Protein AF-A0A240U850-F1 (afdb_monomer)

Nearest PDB structures (foldseek):
  6gw6-assembly1_F  TM=9.193E-01  e=8.170E-02  Pseudomonas putida KT2440
  8gug-assembly1_B-2  TM=9.015E-01  e=1.334E-01  Vibrio parahaemolyticus RIMD 2210633
  8gug-assembly1_C-2  TM=9.196E-01  e=6.182E-01  Vibrio parahaemolyticus RIMD 2210633
  6d0i-assembly2_D  TM=7.381E-01  e=4.279E-01  Sphingobium sp. YBL2

Solvent-accessible surface area (backbone atoms only — not comparable to full-atom values): 4878 Å² total; per-residue (Å²): 113,71,64,60,51,51,36,29,70,38,60,76,31,72,66,58,34,53,50,55,36,69,37,62,31,77,93,54,81,51,36,23,47,61,65,34,45,78,37,74,71,34,34,53,52,50,50,53,51,34,50,58,56,34,46,71,74,62,58,72,81,74,72,80,84,82,79,82,79,88,75,80,87,85,79,90,74,86,132

Organism: NCBI:txid553814

Structure (mmCIF, N/CA/C/O backbone):
data_AF-A0A240U850-F1
#
_entry.id   AF-A0A240U850-F1
#
loop_
_atom_site.group_PDB
_atom_site.id
_atom_site.type_symbol
_atom_site.label_atom_id
_atom_site.label_alt_id
_atom_site.label_comp_id
_atom_site.label_asym_id
_atom_site.label_entity_id
_atom_site.label_seq_id
_atom_site.pdbx_PDB_ins_code
_atom_site.Cartn_x
_atom_site.Cartn_y
_atom_site.Cartn_z
_atom_site.occupancy
_atom_site.B_iso_or_equiv
_atom_site.auth_seq_id
_atom_site.auth_comp_id
_atom_site.auth_asym_id
_atom_site.auth_atom_id
_atom_site.pdbx_PDB_model_num
ATOM 1 N N . MET A 1 1 ? 12.931 1.440 6.209 1.00 60.53 1 MET A N 1
ATOM 2 C CA . MET A 1 1 ? 12.841 2.702 6.986 1.00 60.53 1 MET A CA 1
ATOM 3 C C . MET A 1 1 ? 11.884 3.730 6.377 1.00 60.53 1 MET A C 1
ATOM 5 O O . MET A 1 1 ? 11.048 4.218 7.120 1.00 60.53 1 MET A O 1
ATOM 9 N N . ALA A 1 2 ? 11.928 4.060 5.076 1.00 78.56 2 ALA A N 1
ATOM 10 C CA . ALA A 1 2 ? 10.927 4.973 4.484 1.00 78.56 2 ALA A CA 1
ATOM 11 C C . ALA A 1 2 ? 9.555 4.305 4.243 1.00 78.56 2 ALA A C 1
ATOM 13 O O . ALA A 1 2 ? 8.515 4.895 4.528 1.00 78.56 2 ALA A O 1
ATOM 14 N N . LEU A 1 3 ? 9.557 3.054 3.769 1.00 83.12 3 LEU A N 1
ATOM 15 C CA . LEU A 1 3 ? 8.343 2.279 3.494 1.00 83.12 3 LEU A CA 1
ATOM 16 C C . LEU A 1 3 ? 7.526 1.999 4.763 1.00 83.12 3 LEU A C 1
ATOM 18 O O . LEU A 1 3 ? 6.320 2.214 4.782 1.00 83.12 3 LEU A O 1
ATOM 22 N N . ASP A 1 4 ? 8.204 1.582 5.830 1.00 86.62 4 ASP A N 1
ATOM 23 C CA . ASP A 1 4 ? 7.625 1.312 7.148 1.00 86.62 4 ASP A CA 1
ATOM 24 C C . ASP A 1 4 ? 6.836 2.505 7.695 1.00 86.62 4 ASP A C 1
ATOM 26 O O . ASP A 1 4 ? 5.742 2.348 8.228 1.00 86.62 4 ASP A O 1
ATOM 30 N N . HIS A 1 5 ? 7.377 3.714 7.520 1.00 85.12 5 HIS A N 1
ATOM 31 C CA . HIS A 1 5 ? 6.755 4.944 7.996 1.00 85.12 5 HIS A CA 1
ATOM 32 C C . HIS A 1 5 ? 5.527 5.317 7.154 1.00 85.12 5 HIS A C 1
ATOM 34 O O . HIS A 1 5 ? 4.493 5.683 7.707 1.00 85.12 5 HIS A O 1
ATOM 40 N N . ALA A 1 6 ? 5.606 5.173 5.827 1.00 85.88 6 ALA A N 1
ATOM 41 C CA . ALA A 1 6 ? 4.462 5.385 4.941 1.00 85.88 6 ALA A CA 1
ATOM 42 C C . ALA A 1 6 ? 3.336 4.376 5.222 1.00 85.88 6 ALA A C 1
ATOM 44 O O . ALA A 1 6 ? 2.162 4.739 5.276 1.00 85.88 6 ALA A O 1
ATOM 45 N N . ALA A 1 7 ? 3.696 3.116 5.471 1.00 88.38 7 ALA A N 1
ATOM 46 C CA . ALA A 1 7 ? 2.747 2.088 5.864 1.00 88.38 7 ALA A CA 1
ATOM 47 C C . ALA A 1 7 ? 2.139 2.393 7.237 1.00 88.38 7 ALA A C 1
ATOM 49 O O . ALA A 1 7 ? 0.930 2.271 7.416 1.00 88.38 7 ALA A O 1
ATOM 50 N N . PHE A 1 8 ? 2.938 2.857 8.198 1.00 88.44 8 PHE A N 1
ATOM 51 C CA . PHE A 1 8 ? 2.425 3.267 9.500 1.00 88.44 8 PHE A CA 1
ATOM 52 C C . PHE A 1 8 ? 1.445 4.439 9.391 1.00 88.44 8 PHE A C 1
ATOM 54 O O . PHE A 1 8 ? 0.406 4.407 10.040 1.00 88.44 8 PHE A O 1
ATOM 61 N N . ALA A 1 9 ? 1.714 5.424 8.533 1.00 87.31 9 ALA A N 1
ATOM 62 C CA . ALA A 1 9 ? 0.781 6.520 8.283 1.00 87.31 9 ALA A CA 1
ATOM 63 C C . ALA A 1 9 ? -0.571 6.030 7.724 1.00 87.31 9 ALA A C 1
ATOM 65 O O . ALA A 1 9 ? -1.608 6.593 8.059 1.00 87.31 9 ALA A O 1
ATOM 66 N N . ALA A 1 10 ? -0.575 4.957 6.924 1.00 87.00 10 ALA A N 1
ATOM 67 C CA . ALA A 1 10 ? -1.799 4.363 6.387 1.00 87.00 10 ALA A CA 1
ATOM 68 C C . ALA A 1 10 ? -2.538 3.463 7.399 1.00 87.00 10 ALA A C 1
ATOM 70 O O . ALA A 1 10 ? -3.760 3.521 7.508 1.00 87.00 10 ALA A O 1
ATOM 71 N N . PHE A 1 11 ? -1.818 2.619 8.145 1.00 86.50 11 PHE A N 1
ATOM 72 C CA . PHE A 1 11 ? -2.416 1.590 9.008 1.00 86.50 11 PHE A CA 1
ATOM 73 C C . PHE A 1 11 ? -2.546 1.988 10.483 1.00 86.50 11 PHE A C 1
ATOM 75 O O . PHE A 1 11 ? -3.285 1.333 11.220 1.00 86.50 11 PHE A O 1
ATOM 82 N N . GLN A 1 12 ? -1.793 2.999 10.930 1.00 86.56 12 GLN A N 1
ATOM 83 C CA . GLN A 1 12 ? -1.682 3.467 12.321 1.00 86.56 12 GLN A CA 1
ATOM 84 C C . GLN A 1 12 ? -1.365 2.351 13.340 1.00 86.56 12 GLN A C 1
ATOM 86 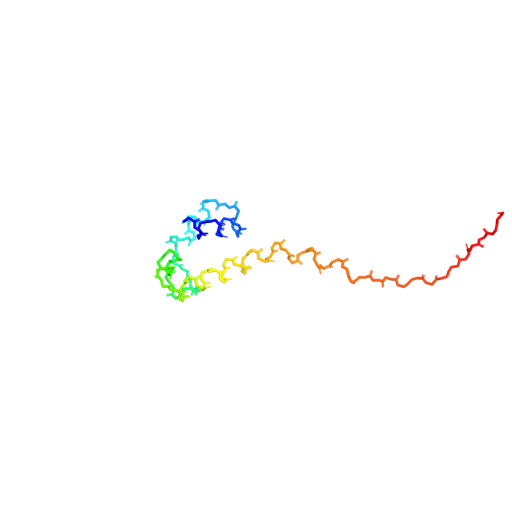O O . GLN A 1 12 ? -1.642 2.471 14.531 1.00 86.56 12 GLN A O 1
ATOM 91 N N . SER A 1 13 ? -0.785 1.236 12.884 1.00 89.25 13 SER A N 1
ATOM 92 C CA . SER A 1 13 ? -0.446 0.079 13.716 1.00 89.25 13 SER A CA 1
ATOM 93 C C . SER A 1 13 ? 0.762 -0.658 13.154 1.00 89.25 13 SER A C 1
ATOM 95 O O . SER A 1 13 ? 0.741 -1.161 12.032 1.00 89.25 13 SER A O 1
ATOM 97 N N . TRP A 1 14 ? 1.808 -0.780 13.970 1.00 88.06 14 TRP A N 1
ATOM 98 C CA . TRP A 1 14 ? 3.041 -1.479 13.602 1.00 88.06 14 TRP A CA 1
ATOM 99 C C . TRP A 1 14 ? 2.869 -2.985 13.397 1.00 88.06 14 TRP A C 1
ATOM 101 O O . TRP A 1 14 ? 3.673 -3.597 12.695 1.00 88.06 14 TRP A O 1
ATOM 111 N N . GLU A 1 15 ? 1.859 -3.595 14.014 1.00 92.38 15 GLU A N 1
ATOM 112 C CA . GLU A 1 15 ? 1.538 -5.010 13.805 1.00 92.38 15 GLU A CA 1
ATOM 113 C C . GLU A 1 15 ? 0.916 -5.215 12.424 1.00 92.38 15 GLU A C 1
ATOM 115 O O . GLU A 1 15 ? 1.366 -6.074 11.669 1.00 92.38 15 GLU A O 1
ATOM 120 N N . LYS A 1 16 ? -0.034 -4.348 12.044 1.00 89.00 16 LYS A N 1
ATOM 121 C CA . LYS A 1 16 ? -0.643 -4.365 10.707 1.00 89.00 16 LYS A CA 1
ATOM 122 C C . LYS A 1 16 ? 0.363 -4.050 9.608 1.00 89.00 16 LYS A C 1
ATOM 124 O O . LYS A 1 16 ? 0.339 -4.706 8.577 1.00 89.00 16 LYS A O 1
ATOM 129 N N . VAL A 1 17 ? 1.270 -3.097 9.837 1.00 90.62 17 VAL A N 1
ATOM 130 C CA . VAL A 1 17 ? 2.359 -2.792 8.895 1.00 90.62 17 VAL A CA 1
ATOM 131 C C . VAL A 1 17 ? 3.218 -4.027 8.648 1.00 90.62 17 VAL A C 1
ATOM 133 O O . VAL A 1 17 ? 3.445 -4.389 7.500 1.00 90.62 17 VAL A O 1
ATOM 136 N N 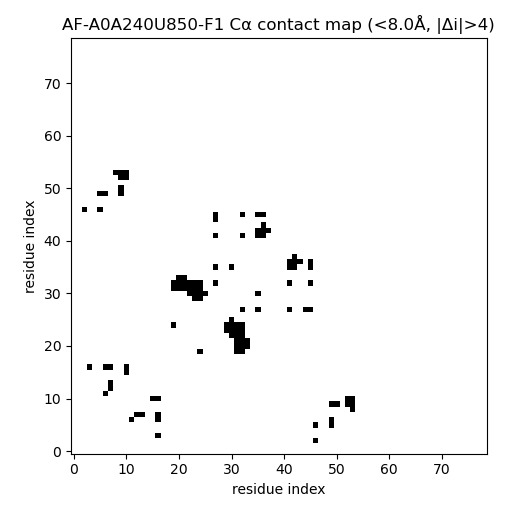. ARG A 1 18 ? 3.663 -4.705 9.712 1.00 90.19 18 ARG A N 1
ATOM 137 C CA . ARG A 1 18 ? 4.512 -5.897 9.587 1.00 90.19 18 ARG A CA 1
ATOM 138 C C . ARG A 1 18 ? 3.807 -7.048 8.879 1.00 90.19 18 ARG A C 1
ATOM 140 O O . ARG A 1 18 ? 4.417 -7.669 8.013 1.00 90.19 18 ARG A O 1
ATOM 147 N N . ALA A 1 19 ? 2.542 -7.297 9.218 1.00 92.00 19 ALA A N 1
ATOM 148 C CA . ALA A 1 19 ? 1.730 -8.297 8.533 1.00 92.00 19 ALA A CA 1
ATOM 149 C C . ALA A 1 19 ? 1.595 -7.952 7.044 1.00 92.00 19 ALA A C 1
ATOM 151 O O . ALA A 1 19 ? 2.011 -8.727 6.193 1.00 92.00 19 ALA A O 1
ATOM 152 N N . TRP A 1 20 ? 1.154 -6.734 6.731 1.00 91.12 20 TRP A N 1
ATOM 153 C CA . TRP A 1 20 ? 0.930 -6.301 5.356 1.00 91.12 20 TRP A CA 1
ATOM 154 C C . TRP A 1 20 ? 2.196 -6.332 4.493 1.00 91.12 20 TRP A C 1
ATOM 156 O O . TRP A 1 20 ? 2.134 -6.767 3.350 1.00 91.12 20 TRP A O 1
ATOM 166 N N . LEU A 1 21 ? 3.349 -5.909 5.025 1.00 90.25 21 LEU A N 1
ATOM 167 C CA . LEU A 1 21 ? 4.624 -5.940 4.295 1.00 90.25 21 LEU A CA 1
ATOM 168 C C . LEU A 1 21 ? 5.106 -7.364 3.985 1.00 90.25 21 LEU A C 1
ATOM 170 O O . LEU A 1 21 ? 5.786 -7.566 2.976 1.00 90.25 21 LEU A O 1
ATOM 174 N N . SER A 1 22 ? 4.753 -8.321 4.847 1.00 90.94 22 SER A N 1
ATOM 175 C CA . SER A 1 22 ? 5.189 -9.718 4.761 1.00 90.94 22 SER A CA 1
ATOM 176 C C . SER A 1 22 ? 4.194 -10.611 4.018 1.00 90.94 22 SER A C 1
ATOM 178 O O . SER A 1 22 ? 4.570 -11.691 3.567 1.00 90.94 22 SER A O 1
ATOM 180 N N . GLU A 1 23 ? 2.937 -10.187 3.887 1.00 91.94 23 GLU A N 1
ATOM 181 C CA . GLU A 1 23 ? 1.888 -10.955 3.224 1.00 91.94 23 GLU A CA 1
ATOM 182 C C . GLU A 1 23 ? 1.810 -10.669 1.714 1.00 91.94 23 GLU A C 1
ATOM 184 O O . GLU A 1 23 ? 2.016 -9.534 1.272 1.00 91.94 23 GLU A O 1
ATOM 189 N N . PRO A 1 24 ? 1.493 -11.690 0.897 1.00 90.56 24 PRO A N 1
ATOM 190 C CA . PRO A 1 24 ? 1.320 -11.522 -0.538 1.00 90.56 24 PRO A CA 1
ATOM 191 C C . PRO A 1 24 ? 0.109 -10.633 -0.832 1.00 90.56 24 PRO A C 1
ATOM 193 O O . PRO A 1 24 ? -1.003 -10.890 -0.368 1.00 90.56 24 PRO A O 1
ATOM 196 N N . ASN A 1 25 ? 0.307 -9.594 -1.643 1.00 86.62 25 ASN A N 1
ATOM 197 C CA . ASN A 1 25 ? -0.745 -8.643 -1.980 1.00 86.62 25 ASN A CA 1
ATOM 198 C C . ASN A 1 25 ? -1.215 -8.847 -3.427 1.00 86.62 25 ASN A C 1
ATOM 200 O O . ASN A 1 25 ? -0.433 -8.763 -4.374 1.00 86.62 25 ASN A O 1
ATOM 204 N N . SER A 1 26 ? -2.516 -9.067 -3.620 1.00 87.69 26 SER A N 1
ATOM 205 C CA . SER A 1 26 ? -3.111 -9.286 -4.946 1.00 87.69 26 SER A CA 1
ATOM 206 C C . SER A 1 26 ? -2.940 -8.095 -5.898 1.00 87.69 26 SER A C 1
ATOM 208 O O . SER A 1 26 ? -2.884 -8.285 -7.108 1.00 87.69 26 SER A O 1
ATOM 210 N N . GLN A 1 27 ? -2.801 -6.873 -5.374 1.00 85.25 27 GLN A N 1
ATOM 211 C CA . GLN A 1 27 ? -2.536 -5.662 -6.163 1.00 85.25 27 GLN A CA 1
ATOM 212 C C . GLN A 1 27 ? -1.070 -5.547 -6.616 1.00 85.25 27 GLN A C 1
ATOM 214 O O . GLN A 1 27 ? -0.738 -4.706 -7.452 1.00 85.25 27 GLN A O 1
ATOM 219 N N . LEU A 1 28 ? -0.191 -6.386 -6.064 1.00 87.88 28 LEU A N 1
ATOM 220 C CA . LEU A 1 28 ? 1.227 -6.490 -6.403 1.00 87.88 28 LEU A CA 1
ATOM 221 C C . LEU A 1 28 ? 1.523 -7.804 -7.130 1.00 87.88 28 LEU A C 1
ATOM 223 O O . LEU A 1 28 ? 2.589 -8.382 -6.949 1.00 87.88 28 LEU A O 1
ATOM 227 N N . ASP A 1 29 ? 0.563 -8.299 -7.916 1.00 85.94 29 ASP A N 1
ATOM 228 C CA . ASP A 1 29 ? 0.699 -9.551 -8.667 1.00 85.94 29 ASP A CA 1
ATOM 229 C C . ASP A 1 29 ? 0.948 -10.771 -7.747 1.00 85.94 29 ASP A C 1
ATOM 231 O O . ASP A 1 29 ? 1.550 -11.766 -8.143 1.00 85.94 29 ASP A O 1
ATOM 235 N N . GLY A 1 30 ? 0.488 -10.692 -6.490 1.00 88.31 30 GLY A N 1
ATOM 236 C CA . GLY A 1 30 ? 0.703 -11.716 -5.465 1.00 88.31 30 GLY A CA 1
ATOM 237 C C . GLY A 1 30 ? 2.058 -11.627 -4.757 1.00 88.31 30 GLY A C 1
ATOM 238 O O . GLY A 1 30 ? 2.333 -12.453 -3.891 1.00 88.31 30 GLY A O 1
ATOM 239 N N . ALA A 1 31 ? 2.897 -10.640 -5.082 1.00 89.44 31 ALA A N 1
ATOM 240 C CA . ALA A 1 31 ? 4.144 -10.396 -4.370 1.00 89.44 31 ALA A CA 1
ATOM 241 C C . ALA A 1 31 ? 3.896 -9.708 -3.020 1.00 89.44 31 ALA A C 1
ATOM 243 O O . ALA A 1 31 ? 2.946 -8.937 -2.845 1.00 89.44 31 ALA A O 1
ATOM 244 N N . CYS A 1 32 ? 4.789 -9.955 -2.064 1.00 91.44 32 CYS A N 1
ATOM 245 C CA . CYS A 1 32 ? 4.800 -9.210 -0.813 1.00 91.44 32 CYS A CA 1
ATOM 246 C C . CYS A 1 32 ? 5.300 -7.778 -1.075 1.00 91.44 32 CYS A C 1
ATOM 248 O O . CYS A 1 32 ? 6.233 -7.601 -1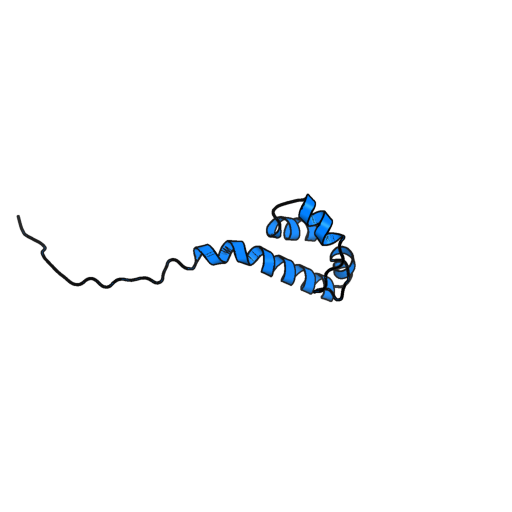.867 1.00 91.44 32 CYS A O 1
ATOM 250 N N . PRO A 1 33 ? 4.738 -6.749 -0.418 1.00 91.38 33 PRO A N 1
ATOM 251 C CA . PRO A 1 33 ? 5.170 -5.365 -0.601 1.00 91.38 33 PRO A CA 1
ATOM 252 C C . PRO A 1 33 ? 6.667 -5.155 -0.383 1.00 91.38 33 PRO A C 1
ATOM 254 O O . PRO A 1 33 ? 7.288 -4.412 -1.141 1.00 91.38 33 PRO A O 1
ATOM 257 N N . GLU A 1 34 ? 7.261 -5.843 0.597 1.00 90.38 34 GLU A N 1
ATOM 258 C CA . GLU A 1 34 ? 8.704 -5.781 0.841 1.00 90.38 34 GLU A CA 1
ATOM 259 C C . GLU A 1 34 ? 9.513 -6.216 -0.393 1.00 90.38 34 GLU A C 1
ATOM 261 O O . GLU A 1 34 ? 10.435 -5.512 -0.811 1.00 90.38 34 GLU A O 1
ATOM 266 N N . ASP A 1 35 ? 9.123 -7.316 -1.039 1.00 90.62 35 ASP A N 1
ATOM 267 C CA . ASP A 1 35 ? 9.799 -7.814 -2.238 1.00 90.62 35 ASP A CA 1
ATOM 268 C C . ASP A 1 35 ? 9.514 -6.929 -3.461 1.00 90.62 35 ASP A C 1
ATOM 270 O O . ASP A 1 35 ? 10.432 -6.562 -4.197 1.00 90.62 35 ASP A O 1
ATOM 274 N N . ALA A 1 36 ? 8.270 -6.465 -3.618 1.00 89.81 36 ALA A N 1
ATOM 275 C CA . ALA A 1 36 ? 7.880 -5.566 -4.701 1.00 89.81 36 ALA A CA 1
ATOM 276 C C . ALA A 1 36 ? 8.688 -4.255 -4.690 1.00 89.81 36 ALA A C 1
ATOM 278 O O . ALA A 1 36 ? 9.059 -3.742 -5.749 1.00 89.81 36 ALA A O 1
ATOM 279 N N . THR A 1 37 ? 9.025 -3.721 -3.510 1.00 90.38 37 THR A N 1
ATOM 280 C CA . THR A 1 37 ? 9.822 -2.486 -3.404 1.00 90.38 37 THR A CA 1
ATOM 281 C C . THR A 1 37 ? 11.276 -2.614 -3.854 1.00 90.38 37 THR A C 1
ATOM 283 O O . THR A 1 37 ? 11.932 -1.591 -4.049 1.00 90.38 37 THR A O 1
ATOM 286 N N . ARG A 1 38 ? 11.779 -3.832 -4.104 1.00 88.62 38 ARG A N 1
ATOM 287 C CA . ARG A 1 38 ? 13.111 -4.045 -4.698 1.00 88.62 38 ARG A CA 1
ATOM 288 C C . ARG A 1 38 ? 13.201 -3.531 -6.132 1.00 88.62 38 ARG A C 1
ATOM 290 O O . ARG A 1 38 ? 14.294 -3.246 -6.613 1.00 88.62 38 ARG A O 1
ATOM 297 N N . SER A 1 39 ? 12.059 -3.398 -6.806 1.00 89.81 39 SER A N 1
ATOM 298 C CA . SER A 1 39 ? 11.961 -2.805 -8.136 1.00 89.81 39 SER A CA 1
ATOM 299 C C . SER A 1 39 ? 11.364 -1.399 -8.059 1.00 89.81 39 SER A C 1
ATOM 301 O O . SER A 1 39 ? 10.369 -1.203 -7.359 1.00 89.81 39 SER A O 1
ATOM 303 N N . PRO A 1 40 ? 11.864 -0.422 -8.839 1.00 87.62 40 PRO A N 1
ATOM 304 C CA . PRO A 1 40 ? 11.318 0.937 -8.837 1.00 87.62 40 PRO A CA 1
ATOM 305 C C . PRO A 1 40 ? 9.828 0.967 -9.214 1.00 87.62 40 PRO A C 1
ATOM 307 O O . PRO A 1 40 ? 9.049 1.686 -8.596 1.00 87.62 40 PRO A O 1
ATOM 310 N N . ALA A 1 41 ? 9.401 0.120 -10.158 1.00 89.06 41 ALA A N 1
ATOM 311 C CA . ALA A 1 41 ? 7.991 -0.013 -10.530 1.00 89.06 41 ALA A CA 1
ATOM 312 C C . ALA A 1 41 ? 7.118 -0.563 -9.385 1.00 89.06 41 ALA A C 1
ATOM 314 O O . ALA A 1 41 ? 6.002 -0.089 -9.171 1.00 89.06 41 ALA A O 1
ATOM 315 N N . GLY A 1 42 ? 7.623 -1.543 -8.631 1.00 89.38 42 GLY A N 1
ATOM 316 C CA . GLY A 1 42 ? 6.902 -2.108 -7.492 1.00 89.38 42 GLY A CA 1
ATOM 317 C C . GLY A 1 42 ? 6.854 -1.142 -6.309 1.00 89.38 42 GLY A C 1
ATOM 318 O O . GLY A 1 42 ? 5.807 -1.017 -5.681 1.00 89.38 42 GLY A O 1
ATOM 319 N N . PHE A 1 43 ? 7.911 -0.357 -6.081 1.00 89.12 43 PHE A N 1
ATOM 320 C CA . PHE A 1 43 ? 7.899 0.731 -5.101 1.00 89.12 43 PHE A CA 1
ATOM 321 C C . PHE A 1 43 ? 6.808 1.771 -5.403 1.00 89.12 43 PHE A C 1
ATOM 323 O O . PHE A 1 43 ? 6.047 2.138 -4.508 1.00 89.12 43 PHE A O 1
ATOM 330 N N . THR A 1 44 ? 6.666 2.203 -6.663 1.00 90.06 44 THR A N 1
ATOM 331 C CA . THR A 1 44 ? 5.594 3.130 -7.067 1.00 90.06 44 THR A CA 1
ATOM 332 C C . THR A 1 44 ? 4.202 2.542 -6.826 1.00 90.06 44 THR A C 1
ATOM 334 O O . THR A 1 44 ? 3.340 3.234 -6.282 1.00 90.06 44 THR A O 1
ATOM 337 N N . LYS A 1 45 ? 3.979 1.264 -7.168 1.00 90.81 45 LYS A N 1
ATOM 338 C CA . LYS A 1 45 ? 2.706 0.573 -6.890 1.00 90.81 45 LYS A CA 1
ATOM 339 C C . LYS A 1 45 ? 2.412 0.523 -5.387 1.00 90.81 45 LYS A C 1
ATOM 341 O O . LYS A 1 45 ? 1.330 0.916 -4.964 1.00 90.81 45 LYS A O 1
ATOM 346 N N . VAL A 1 46 ? 3.388 0.101 -4.581 1.00 91.06 46 VAL A N 1
ATOM 347 C CA . VAL A 1 46 ? 3.285 0.028 -3.115 1.00 91.06 46 VAL A CA 1
ATOM 348 C C . VAL A 1 46 ? 2.923 1.389 -2.521 1.00 91.06 46 VAL A C 1
ATOM 350 O O . VAL A 1 46 ? 1.998 1.480 -1.716 1.00 91.06 46 VAL A O 1
ATOM 353 N N . MET A 1 47 ? 3.581 2.463 -2.963 1.00 89.19 47 MET A N 1
ATOM 354 C CA . MET A 1 47 ? 3.287 3.811 -2.479 1.00 89.19 47 MET A CA 1
ATOM 355 C C . MET A 1 47 ? 1.880 4.280 -2.878 1.00 89.19 47 MET A C 1
ATOM 357 O O . MET A 1 47 ? 1.178 4.867 -2.060 1.00 89.19 47 MET A O 1
ATOM 361 N N . SER A 1 48 ? 1.429 3.970 -4.097 1.00 89.94 48 SER A N 1
ATOM 362 C CA . SER A 1 48 ? 0.069 4.281 -4.558 1.00 89.94 48 SER A CA 1
ATOM 363 C C . SER A 1 48 ? -1.008 3.563 -3.732 1.00 89.94 48 SER A C 1
ATOM 365 O O . SER A 1 48 ? -2.021 4.172 -3.378 1.00 89.94 48 SER A O 1
ATOM 367 N N . ILE A 1 49 ? -0.764 2.304 -3.351 1.00 88.88 49 ILE A N 1
ATOM 368 C CA . ILE A 1 49 ? -1.659 1.535 -2.476 1.00 88.88 49 ILE A CA 1
ATOM 369 C C . ILE A 1 49 ? -1.724 2.183 -1.086 1.00 88.88 49 ILE A C 1
ATOM 371 O O . ILE A 1 49 ? -2.814 2.454 -0.582 1.00 88.88 49 ILE A O 1
ATOM 375 N N . LEU A 1 50 ? -0.570 2.509 -0.492 1.00 88.56 50 LEU A N 1
ATOM 376 C CA . LEU A 1 50 ? -0.494 3.175 0.814 1.00 88.56 50 LEU A CA 1
ATOM 377 C C . LEU A 1 50 ? -1.187 4.546 0.816 1.00 88.56 50 LEU A C 1
ATOM 379 O O . LEU A 1 50 ? -1.945 4.846 1.735 1.00 88.56 50 LEU A O 1
ATOM 383 N N . MET A 1 51 ? -0.985 5.357 -0.226 1.00 85.06 51 MET A N 1
ATOM 384 C CA . MET A 1 51 ? -1.643 6.661 -0.374 1.00 85.06 51 MET A CA 1
ATOM 385 C C . MET A 1 51 ? -3.161 6.534 -0.537 1.00 85.06 51 MET A C 1
ATOM 387 O O . MET A 1 51 ? -3.898 7.369 -0.014 1.00 85.06 51 MET A O 1
ATOM 391 N N . SER A 1 52 ? -3.638 5.488 -1.215 1.00 83.62 52 SER A N 1
ATOM 392 C CA . SER A 1 52 ? -5.075 5.218 -1.364 1.00 83.62 52 SER A CA 1
ATOM 393 C C . SER A 1 52 ? -5.712 4.801 -0.036 1.00 83.62 52 SER A C 1
ATOM 395 O O . SER A 1 52 ? -6.809 5.246 0.289 1.00 83.62 52 SER A O 1
ATOM 397 N N . MET A 1 53 ? -5.001 4.005 0.769 1.00 80.31 53 MET A N 1
ATOM 398 C CA . MET A 1 53 ? -5.454 3.618 2.110 1.00 80.31 53 MET A CA 1
ATOM 399 C C . MET A 1 53 ? -5.427 4.797 3.094 1.00 80.31 53 MET A C 1
ATOM 401 O O . MET A 1 53 ? -6.354 4.953 3.883 1.00 80.31 53 MET A O 1
ATOM 405 N N . GLY A 1 54 ? -4.406 5.658 3.017 1.00 67.50 54 GLY A N 1
ATOM 406 C CA . GLY A 1 54 ? -4.290 6.857 3.853 1.00 67.50 54 GLY A CA 1
ATOM 407 C C . GLY A 1 54 ? -5.231 8.006 3.458 1.00 67.50 54 GLY A C 1
ATOM 408 O O . GLY A 1 54 ? -5.656 8.767 4.323 1.00 67.50 54 GLY A O 1
ATOM 409 N N . SER A 1 55 ? -5.617 8.132 2.180 1.00 58.75 55 SER A N 1
ATOM 410 C CA . SER A 1 55 ? -6.501 9.219 1.701 1.00 58.75 55 SER A CA 1
ATOM 411 C C . SER A 1 55 ? -7.945 9.115 2.197 1.00 58.75 55 SER A C 1
ATOM 413 O O . SER A 1 55 ? -8.662 10.118 2.222 1.00 58.75 55 SER A O 1
ATOM 415 N N . HIS A 1 56 ? -8.371 7.939 2.663 1.00 52.12 56 HIS A N 1
ATOM 416 C CA . HIS A 1 56 ? -9.654 7.796 3.351 1.00 52.12 56 HIS A CA 1
ATOM 417 C C . HIS A 1 56 ? -9.709 8.548 4.694 1.00 52.12 56 HIS A C 1
ATOM 419 O O . HIS A 1 56 ? -10.800 8.766 5.206 1.00 52.12 56 HIS A O 1
ATOM 425 N N . ALA A 1 57 ? -8.572 8.986 5.254 1.00 48.19 57 ALA A N 1
ATOM 426 C CA . ALA A 1 57 ? -8.547 9.773 6.489 1.00 48.19 57 ALA A CA 1
ATOM 427 C C . ALA A 1 57 ? -8.661 11.298 6.270 1.00 48.19 57 ALA A C 1
ATOM 429 O O . ALA A 1 57 ? -8.982 12.015 7.212 1.00 48.19 57 ALA A O 1
ATOM 430 N N . SER A 1 58 ? -8.416 11.813 5.057 1.00 46.16 58 SER A N 1
ATOM 431 C CA . SER A 1 58 ? -8.456 13.264 4.770 1.00 46.16 58 SER A CA 1
ATOM 432 C C . SER A 1 58 ? -9.606 13.710 3.868 1.00 46.16 58 SER A C 1
ATOM 434 O O . SER A 1 58 ? -9.788 14.909 3.680 1.00 46.16 58 SER A O 1
ATOM 436 N N . THR A 1 59 ? -10.402 12.788 3.327 1.00 45.88 59 THR A N 1
ATOM 437 C CA . THR A 1 59 ? -11.570 13.139 2.499 1.00 45.88 59 THR A CA 1
ATOM 438 C C . THR A 1 59 ? -12.809 13.524 3.313 1.00 45.88 59 THR A C 1
ATOM 440 O O . THR A 1 59 ? -13.699 14.165 2.765 1.00 45.88 59 THR A O 1
ATOM 443 N N . ASP A 1 60 ? -12.841 13.246 4.619 1.00 48.06 60 ASP A N 1
ATOM 444 C CA . ASP A 1 60 ? -13.959 13.646 5.489 1.00 48.06 60 ASP A CA 1
ATOM 445 C C . ASP A 1 60 ? -13.943 15.150 5.839 1.00 48.06 60 ASP A C 1
ATOM 447 O O . ASP A 1 60 ? -14.982 15.748 6.085 1.00 48.06 60 ASP A O 1
ATOM 451 N N . PHE A 1 61 ? -12.786 15.822 5.771 1.00 48.78 61 PHE A N 1
ATOM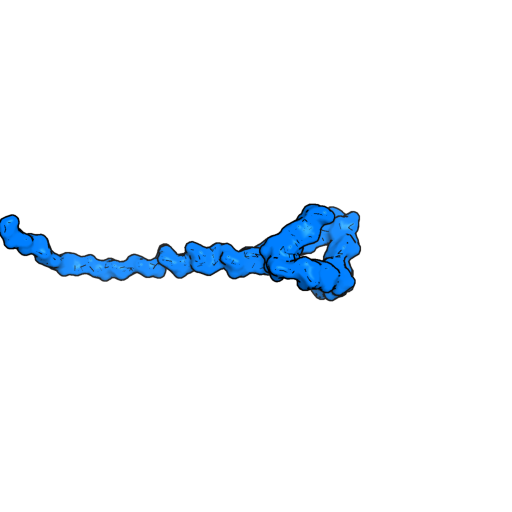 452 C CA . PHE A 1 61 ? -12.690 17.247 6.134 1.00 48.78 61 PHE A CA 1
ATOM 453 C C . PHE A 1 61 ? -13.144 18.210 5.019 1.00 48.78 61 PHE A C 1
ATOM 455 O O . PHE A 1 61 ? -13.230 19.417 5.228 1.00 48.78 61 PHE A O 1
ATOM 462 N N . MET A 1 62 ? -13.423 17.701 3.816 1.00 50.31 62 MET A N 1
ATOM 463 C CA . MET A 1 62 ? -13.741 18.515 2.634 1.00 50.31 62 MET A CA 1
ATOM 464 C C . MET A 1 62 ? -15.143 18.235 2.075 1.00 50.31 62 MET A C 1
ATOM 466 O O . MET A 1 62 ? -15.404 18.515 0.909 1.00 50.31 62 MET A O 1
ATOM 470 N N . SER A 1 63 ? -16.047 17.699 2.905 1.00 46.03 63 SER A N 1
A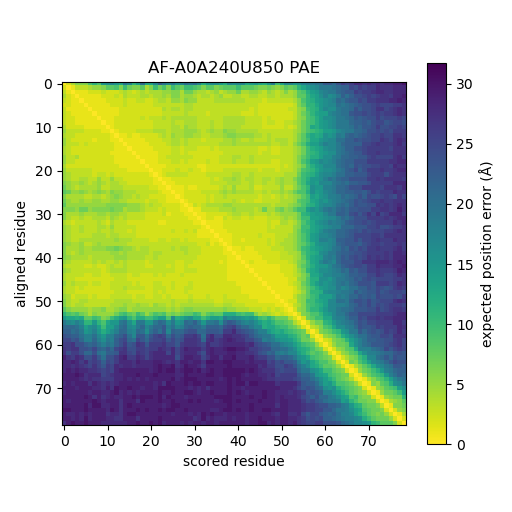TOM 471 C CA . SER A 1 63 ? -17.457 17.465 2.552 1.00 46.03 63 SER A CA 1
ATOM 472 C C . SER A 1 63 ? -18.456 18.291 3.382 1.00 46.03 63 SER A C 1
ATOM 474 O O . SER A 1 63 ? -19.655 18.036 3.301 1.00 46.03 63 SER A O 1
ATOM 476 N N . GLU A 1 64 ? -18.001 19.290 4.151 1.00 49.44 64 GLU A N 1
ATOM 477 C CA . GLU A 1 64 ? -18.872 20.167 4.966 1.00 49.44 64 GLU A CA 1
ATOM 478 C C . GLU A 1 64 ? -18.922 21.637 4.498 1.00 49.44 64 GLU A C 1
ATOM 480 O O . GLU A 1 64 ? -19.366 22.517 5.230 1.00 49.44 64 GLU A O 1
ATOM 485 N N . ILE A 1 65 ? -18.514 21.936 3.259 1.00 53.03 65 ILE A N 1
ATOM 486 C CA . ILE A 1 65 ? -18.623 23.294 2.690 1.00 53.03 65 ILE A CA 1
ATOM 487 C C . ILE A 1 65 ? -19.439 23.285 1.392 1.00 53.03 65 ILE A C 1
ATOM 489 O O . ILE A 1 65 ? -19.049 23.887 0.401 1.00 53.03 65 ILE A O 1
ATOM 493 N N . ASP A 1 66 ? -20.571 22.583 1.378 1.00 49.59 66 ASP A N 1
ATOM 494 C CA . ASP A 1 66 ? -21.584 22.763 0.330 1.00 49.59 66 ASP A CA 1
ATOM 495 C C . ASP A 1 66 ? -22.997 22.589 0.900 1.00 49.59 66 ASP A C 1
ATOM 497 O O . ASP A 1 66 ? -23.754 21.714 0.509 1.00 49.59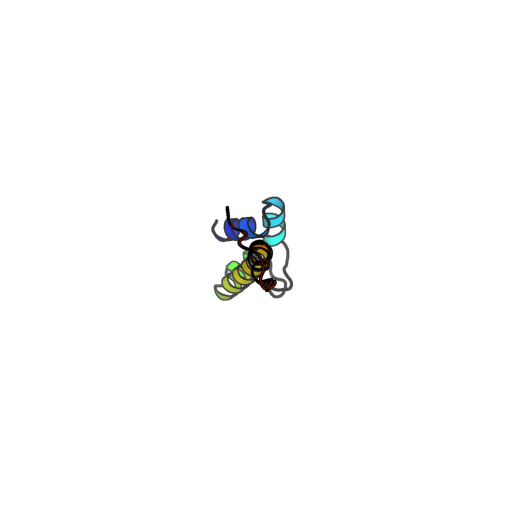 66 ASP A O 1
ATOM 501 N N . VAL A 1 67 ? -23.359 23.419 1.880 1.00 48.81 67 VAL A N 1
ATOM 502 C CA . VAL A 1 67 ? -24.763 23.769 2.142 1.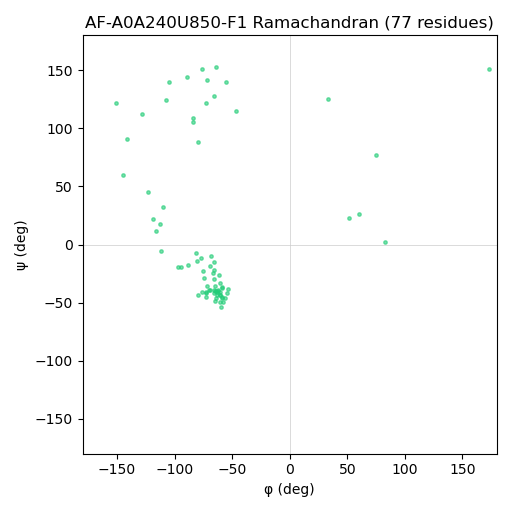00 48.81 67 VAL A CA 1
ATOM 503 C C . VAL A 1 67 ? -24.792 25.248 2.521 1.00 48.81 67 VAL A C 1
ATOM 505 O O . VAL A 1 67 ? -24.643 25.625 3.678 1.00 48.81 67 VAL A O 1
ATOM 508 N N . LEU A 1 68 ? -24.968 26.109 1.520 1.00 53.62 68 LEU A N 1
ATOM 509 C CA . LEU A 1 68 ? -25.541 27.437 1.724 1.00 53.62 68 LEU A CA 1
ATOM 510 C C . LEU A 1 68 ? -27.068 27.281 1.703 1.00 53.62 68 LEU A C 1
ATOM 512 O O . LEU A 1 68 ? -27.625 27.090 0.619 1.00 53.62 68 LEU A O 1
ATOM 516 N N . PRO A 1 69 ? -27.793 27.412 2.827 1.00 49.06 69 PRO A N 1
ATOM 517 C CA . PRO A 1 69 ? -29.188 27.778 2.758 1.00 49.06 69 PRO A CA 1
ATOM 518 C C . PRO A 1 69 ? -29.250 29.302 2.665 1.00 49.06 69 PRO A C 1
ATOM 520 O O . PRO A 1 69 ? -29.034 30.035 3.629 1.00 49.06 69 PRO A O 1
ATOM 523 N N . VAL A 1 70 ? -29.553 29.774 1.461 1.00 56.50 70 VAL A N 1
ATOM 524 C CA . VAL A 1 70 ? -30.191 31.070 1.246 1.00 56.50 70 VAL A CA 1
ATOM 525 C C . VAL A 1 70 ? -31.377 31.206 2.213 1.00 56.50 70 VAL A C 1
ATOM 527 O O . VAL A 1 70 ? -32.346 30.456 2.115 1.00 56.50 70 VAL A O 1
ATOM 530 N N . GLN A 1 71 ? -31.316 32.154 3.151 1.00 49.25 71 GLN A N 1
ATOM 531 C CA . GLN A 1 71 ? -32.517 32.695 3.784 1.00 49.25 71 GLN A CA 1
ATOM 532 C C . GLN A 1 71 ? -32.515 34.219 3.712 1.00 49.25 71 GLN A C 1
ATOM 534 O O . GLN A 1 71 ? -31.676 34.929 4.261 1.00 49.25 71 GLN A O 1
ATOM 539 N N . ASP A 1 72 ? -33.484 34.644 2.916 1.00 49.47 72 ASP A N 1
ATOM 540 C CA . ASP A 1 72 ? -34.015 35.966 2.668 1.00 49.47 72 ASP A CA 1
ATOM 541 C C . ASP A 1 72 ? -34.476 36.653 3.972 1.00 49.47 72 ASP A C 1
ATOM 543 O O . ASP A 1 72 ? -35.052 36.009 4.842 1.00 49.47 72 ASP A O 1
ATOM 547 N N . ARG A 1 73 ? -34.185 37.959 4.062 1.00 53.41 73 ARG A N 1
ATOM 548 C CA . ARG A 1 73 ? -34.948 39.064 4.693 1.00 53.41 73 ARG A CA 1
ATOM 549 C C . ARG A 1 73 ? -35.783 38.753 5.952 1.00 53.41 73 ARG A C 1
ATOM 551 O O . ARG A 1 73 ? -36.763 38.029 5.882 1.00 53.41 73 ARG A O 1
ATOM 558 N N . ASP A 1 74 ? -35.544 39.498 7.038 1.00 48.00 74 ASP A N 1
ATOM 559 C CA . ASP A 1 74 ? -36.423 40.612 7.465 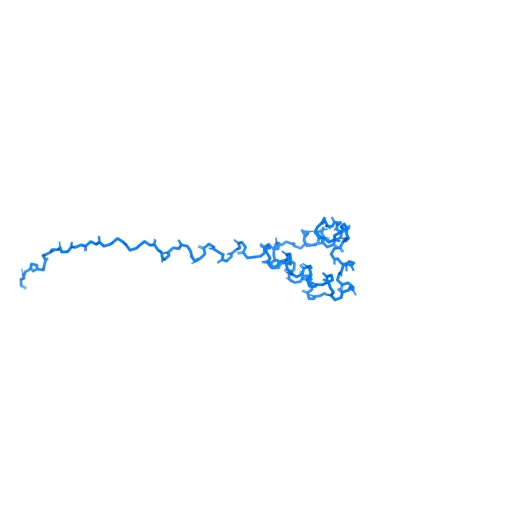1.00 48.00 74 ASP A CA 1
ATOM 560 C C . ASP A 1 74 ? -36.016 41.205 8.839 1.00 48.00 74 ASP A C 1
ATOM 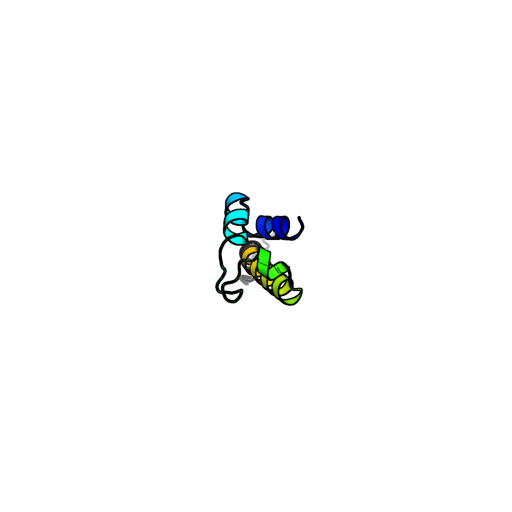562 O O . ASP A 1 74 ? -35.512 40.512 9.719 1.00 48.00 74 ASP A O 1
ATOM 566 N N . SER A 1 75 ? -36.312 42.498 9.018 1.00 50.62 75 SER A N 1
ATOM 567 C CA . SER A 1 75 ? -36.422 43.229 10.293 1.00 50.62 75 SER A CA 1
ATOM 568 C C . SER A 1 75 ? -35.149 43.617 11.064 1.00 50.62 75 SER A C 1
ATOM 570 O O . SER A 1 75 ? -34.888 43.143 12.170 1.00 50.62 75 SER A O 1
ATOM 572 N N . LEU A 1 76 ? -34.458 44.665 10.586 1.00 52.41 76 LEU A N 1
ATOM 573 C CA . LEU A 1 76 ? -33.747 45.568 11.502 1.00 52.41 76 LEU A CA 1
ATOM 574 C C . LEU A 1 76 ? -34.768 46.542 12.118 1.00 52.41 76 LEU A C 1
ATOM 576 O O . LEU A 1 76 ? -35.074 47.604 11.577 1.00 52.41 76 LEU A O 1
ATOM 580 N N . LYS A 1 77 ? -35.354 46.113 13.235 1.00 46.84 77 LYS A N 1
ATOM 581 C CA . LYS A 1 77 ? -36.248 46.906 14.078 1.00 46.84 77 LYS A CA 1
ATOM 582 C C . LYS A 1 77 ? -35.415 47.950 14.824 1.00 46.84 77 LYS A C 1
ATOM 584 O O . LYS A 1 77 ? -34.473 47.594 15.527 1.00 46.84 77 LYS A O 1
ATOM 589 N N . GLY A 1 78 ? -35.753 49.223 14.638 1.00 56.75 78 GLY A N 1
ATOM 590 C CA . GLY A 1 78 ? -35.120 50.325 15.351 1.00 56.75 78 GLY A CA 1
ATOM 591 C C . GLY A 1 78 ? -35.372 50.283 16.856 1.00 56.75 78 GLY A C 1
ATOM 592 O O . GLY A 1 78 ? -36.411 49.786 17.294 1.00 56.75 78 GLY A O 1
ATOM 593 N N . ILE A 1 79 ? -34.421 50.855 17.593 1.00 51.12 79 ILE A N 1
ATOM 594 C CA . ILE A 1 79 ? -34.597 51.702 18.780 1.00 51.12 79 ILE A CA 1
ATOM 595 C C . ILE A 1 79 ? -33.416 52.668 18.851 1.00 51.12 79 ILE A C 1
ATOM 597 O O . ILE A 1 79 ? -32.292 52.237 18.509 1.00 51.12 79 ILE A O 1
#

Secondary structure (DSSP, 8-state):
-HHHHHHHHHHS-HHHHHHHHHS--GGGTT--HHHHTTSHHHHHHHHHHHHHHHHTTTSGGGSSS--------------

Mean predicted aligned error: 12.78 Å

pLDDT: mean 75.78, std 17.87, range [45.88, 92.38]

Radius of gyration: 22.49 Å; Cα contacts (8 Å, |Δi|>4): 56; chains: 1; bounding box: 50×63×29 Å

Foldseek 3Di:
DVLQVLQCLLPVDSVVSVCQQPFQDVQQVRHRLVVLCVDPVSVVSSNVVSCVSNVVVVPVVPPPPPDDDDDDDDDPDDD

InterPro domains:
  IPR024467 Antitoxin Xre/MbcA/ParS-like, toxin-binding domain [PF09722] (6-53)

Sequence (79 aa):
MALDHAAFAAFQSWEKVRAWLSEPNSQLDGACPEDATRSPAGFTKVMSILMSMGSHASTDFMSEIDVLPVQDRDSLKGI